Protein AF-A0AAC9Z3M3-F1 (afdb_monomer_lite)

pLDDT: mean 76.12, std 17.85, range [25.09, 94.69]

Foldseek 3Di:
DVVLVVLLVLQVVCQVDPDPVSVVVCVVVVHDDLHQDDADVVRDDDPVSVVSNVVSVVSNVVVCVLVVVLCVPPVPDDDPDPDDVVNVVVVVVSNVVSVVVPDPPPPVPPDD

Sequence (112 aa):
MIRKMRSLFVVYFNHISASKANREYLKRRKSKDRIQHKAQRNKPLSKWERVFNKLISKTRWVVERTFGSQKRWFGVGQTRLKGLDKVHTQHILEAIAYNLKRSPKMEILPAF

InterPro domains:
  IPR002559 Transposase IS4-like domain [PF01609] (15-100)

Radius of gyration: 17.87 Å; chains: 1; bounding box: 50×45×40 Å

Organism: NCBI:txid28188

Secondary structure (DSSP, 8-state):
-HHHHHHHHHHHHGGG---HHHHHHHHHTTPPP-PPP--BTTBPPPHHHHHHHHHHHHHHHHHHHHHHHHHHHH-TT-----SHHHHHHHHHHHHHHHHHHT-TT---PPP-

Structure (mmCIF, N/CA/C/O backbone):
data_AF-A0AAC9Z3M3-F1
#
_entry.id   AF-A0AAC9Z3M3-F1
#
loop_
_atom_site.group_PDB
_atom_site.id
_atom_site.type_symbol
_atom_site.label_atom_id
_atom_site.label_alt_id
_atom_site.label_comp_id
_atom_site.label_asym_id
_atom_site.label_entity_id
_atom_site.label_seq_id
_atom_site.pdbx_PDB_ins_code
_atom_site.Cartn_x
_atom_site.Cartn_y
_atom_site.Cartn_z
_atom_site.occupancy
_atom_site.B_iso_or_equiv
_atom_site.auth_seq_id
_atom_site.auth_comp_id
_atom_site.auth_asym_id
_atom_site.auth_atom_id
_atom_site.pdbx_PDB_model_num
ATOM 1 N N . MET A 1 1 ? -5.324 -16.220 -5.568 1.00 30.14 1 MET A N 1
ATOM 2 C CA . MET A 1 1 ? -4.412 -15.089 -5.248 1.00 30.14 1 MET A CA 1
ATOM 3 C C . MET A 1 1 ? -4.803 -13.780 -5.957 1.00 30.14 1 MET A C 1
ATOM 5 O O . MET A 1 1 ? -4.946 -12.757 -5.296 1.00 30.14 1 MET A O 1
ATOM 9 N N . ILE A 1 2 ? -5.096 -13.822 -7.263 1.00 25.09 2 ILE A N 1
ATOM 10 C CA . ILE A 1 2 ? -5.378 -12.663 -8.143 1.00 25.09 2 ILE A CA 1
ATOM 11 C C . ILE A 1 2 ? -6.578 -11.791 -7.700 1.00 25.09 2 ILE A C 1
ATOM 13 O O . ILE A 1 2 ? -6.481 -10.565 -7.674 1.00 25.09 2 ILE A O 1
ATOM 17 N N . ARG A 1 3 ? -7.697 -12.389 -7.257 1.00 26.94 3 ARG A N 1
ATOM 18 C CA . ARG A 1 3 ? -8.872 -11.640 -6.744 1.00 26.94 3 ARG A CA 1
ATOM 19 C C . ARG A 1 3 ? -8.571 -10.821 -5.479 1.00 26.94 3 ARG A C 1
ATOM 21 O O . ARG A 1 3 ? -9.076 -9.712 -5.327 1.00 26.94 3 ARG A O 1
ATOM 28 N N . LYS A 1 4 ? -7.718 -11.346 -4.591 1.00 29.36 4 LYS A N 1
ATOM 29 C CA . LYS A 1 4 ? -7.284 -10.665 -3.357 1.00 29.36 4 LYS A CA 1
ATOM 30 C C . LYS A 1 4 ? -6.342 -9.505 -3.703 1.00 29.36 4 LYS A C 1
ATOM 32 O O . LYS A 1 4 ? -6.465 -8.427 -3.138 1.00 29.36 4 LYS A O 1
ATOM 37 N N . MET A 1 5 ? -5.506 -9.694 -4.725 1.00 30.84 5 MET A N 1
ATOM 38 C CA . MET A 1 5 ? -4.576 -8.693 -5.252 1.00 30.84 5 MET A CA 1
ATOM 39 C C . MET A 1 5 ? -5.277 -7.511 -5.945 1.00 30.84 5 MET A C 1
ATOM 41 O O . MET A 1 5 ? -4.890 -6.375 -5.698 1.00 30.84 5 MET A O 1
ATOM 45 N N . ARG A 1 6 ? -6.370 -7.729 -6.702 1.00 35.19 6 ARG A N 1
ATOM 46 C CA . ARG A 1 6 ? -7.199 -6.632 -7.265 1.00 35.19 6 ARG A CA 1
ATOM 47 C C . ARG A 1 6 ? -7.772 -5.715 -6.183 1.00 35.19 6 ARG A C 1
ATOM 49 O O . ARG A 1 6 ? -7.760 -4.501 -6.344 1.00 35.19 6 ARG A O 1
ATOM 56 N N . SER A 1 7 ? -8.229 -6.282 -5.065 1.00 36.50 7 SER A N 1
ATOM 57 C CA . SER A 1 7 ? -8.683 -5.493 -3.911 1.00 36.50 7 SER A CA 1
ATOM 58 C C . SER A 1 7 ? -7.531 -4.795 -3.180 1.00 36.50 7 SER A C 1
ATOM 60 O O . SER A 1 7 ? -7.753 -3.722 -2.632 1.00 36.50 7 SER A O 1
ATOM 62 N N . LEU A 1 8 ? -6.337 -5.395 -3.129 1.00 45.59 8 LEU A N 1
ATOM 63 C CA . LEU A 1 8 ? -5.159 -4.847 -2.441 1.00 45.59 8 LEU A CA 1
ATOM 64 C C . LEU A 1 8 ? -4.505 -3.698 -3.234 1.00 45.59 8 LEU A C 1
ATOM 66 O O . LEU A 1 8 ? -4.135 -2.686 -2.646 1.00 45.59 8 LEU A O 1
ATOM 70 N N . PHE A 1 9 ? -4.405 -3.830 -4.561 1.00 44.12 9 PHE A N 1
ATOM 71 C CA . PHE A 1 9 ? -3.788 -2.845 -5.459 1.00 44.12 9 PHE A CA 1
ATOM 72 C C . PHE A 1 9 ? -4.570 -1.529 -5.485 1.00 44.12 9 PHE A C 1
ATOM 74 O O . PHE A 1 9 ? -3.994 -0.450 -5.365 1.00 44.12 9 PHE A O 1
ATOM 81 N N . VAL A 1 10 ? -5.901 -1.627 -5.536 1.00 47.50 10 VAL A N 1
ATOM 82 C CA . VAL A 1 10 ? -6.799 -0.474 -5.443 1.00 47.50 10 VAL A CA 1
ATOM 83 C C . VAL A 1 10 ? -6.600 0.264 -4.114 1.00 47.50 10 VAL A C 1
ATOM 85 O O . VAL A 1 10 ? -6.577 1.485 -4.096 1.00 47.50 10 VAL A O 1
ATOM 88 N N . VAL A 1 11 ? -6.381 -0.433 -2.999 1.00 49.34 11 VAL A N 1
ATOM 89 C CA . VAL A 1 11 ? -6.159 0.217 -1.694 1.00 49.34 11 VAL A CA 1
ATOM 90 C C . VAL A 1 11 ? -4.793 0.904 -1.607 1.00 49.34 11 VAL A C 1
ATOM 92 O O . VAL A 1 11 ? -4.692 1.970 -1.006 1.00 49.34 11 VAL A O 1
ATOM 95 N N . TYR A 1 12 ? -3.757 0.341 -2.234 1.00 53.03 12 TYR A N 1
ATOM 96 C CA . TYR A 1 12 ? -2.413 0.926 -2.227 1.00 53.03 12 TYR A CA 1
ATOM 97 C C . TYR A 1 12 ? -2.295 2.162 -3.114 1.00 53.03 12 TYR A C 1
ATOM 99 O O . TYR A 1 12 ? -1.762 3.177 -2.681 1.00 53.03 12 TYR A O 1
ATOM 107 N N . PHE A 1 13 ? -2.846 2.118 -4.329 1.00 46.91 13 PHE A N 1
ATOM 108 C CA . PHE A 1 13 ? -2.814 3.271 -5.231 1.00 46.91 13 PHE A CA 1
ATOM 109 C C . PHE A 1 13 ? -3.671 4.432 -4.692 1.00 46.91 13 PHE A C 1
ATOM 111 O O . PHE A 1 13 ? -3.303 5.598 -4.810 1.00 46.91 13 PHE A O 1
ATOM 118 N N . ASN A 1 14 ? -4.771 4.117 -3.995 1.00 49.62 14 ASN A N 1
ATOM 119 C CA . ASN A 1 14 ? -5.633 5.106 -3.339 1.00 49.62 14 ASN A CA 1
ATOM 120 C C . ASN A 1 14 ? -5.135 5.556 -1.948 1.00 49.62 14 ASN A C 1
ATOM 122 O O . ASN A 1 14 ? -5.799 6.360 -1.295 1.00 49.62 14 ASN A O 1
ATOM 126 N N . HIS A 1 15 ? -3.961 5.100 -1.490 1.00 46.97 15 HIS A N 1
ATOM 127 C CA . HIS A 1 15 ? -3.316 5.612 -0.273 1.00 46.97 15 HIS A CA 1
ATOM 128 C C . HIS A 1 15 ? -3.050 7.127 -0.343 1.00 46.97 15 HIS A C 1
ATOM 130 O O . HIS A 1 15 ? -3.080 7.829 0.674 1.00 46.97 15 HIS A O 1
ATOM 136 N N . ILE A 1 16 ? -2.789 7.626 -1.550 1.00 45.88 16 ILE A N 1
ATOM 137 C CA . ILE A 1 16 ? -2.274 8.976 -1.773 1.00 45.88 16 ILE A CA 1
ATOM 138 C C . ILE A 1 16 ? -3.336 10.036 -1.437 1.00 45.88 16 ILE A C 1
ATOM 140 O O . ILE A 1 16 ? -2.994 11.103 -0.929 1.00 45.88 16 ILE A O 1
ATOM 144 N N . SER A 1 17 ? -4.632 9.731 -1.564 1.00 51.47 17 SER A N 1
ATOM 145 C CA . SER A 1 17 ? -5.683 10.665 -1.154 1.00 51.47 17 SER A CA 1
ATOM 146 C C . SER A 1 17 ? -6.959 9.967 -0.675 1.00 51.47 17 SER A C 1
ATOM 148 O O . SER A 1 17 ? -7.627 9.241 -1.409 1.00 51.47 17 SER A O 1
ATOM 150 N N . ALA A 1 18 ? -7.359 10.264 0.566 1.00 64.12 18 ALA A N 1
ATOM 151 C CA . ALA A 1 18 ? -8.716 10.024 1.057 1.00 64.12 18 ALA A CA 1
ATOM 152 C C . ALA A 1 18 ? -9.670 11.077 0.461 1.00 64.12 18 ALA A C 1
ATOM 154 O O . ALA A 1 18 ? -10.286 11.860 1.178 1.00 64.12 18 ALA A O 1
ATOM 155 N N . SER A 1 19 ? -9.711 11.159 -0.870 1.00 71.19 19 SER A N 1
ATOM 156 C CA . SER A 1 19 ? -10.535 12.113 -1.604 1.00 71.19 19 SER A CA 1
ATOM 157 C C . SER A 1 19 ? -11.941 11.553 -1.820 1.00 71.19 19 SER A C 1
ATOM 159 O O . SER A 1 19 ? -12.146 10.337 -1.913 1.00 71.19 19 SER A O 1
ATOM 161 N N . LYS A 1 20 ? -12.925 12.451 -1.946 1.00 78.69 20 LYS A N 1
ATOM 162 C CA . LYS A 1 20 ? -14.289 12.072 -2.343 1.00 78.69 20 LYS A CA 1
ATOM 163 C C . LYS A 1 20 ? -14.291 11.352 -3.698 1.00 78.69 20 LYS A C 1
ATOM 165 O O . LYS A 1 20 ? -14.941 10.320 -3.825 1.00 78.69 20 LYS A O 1
ATOM 170 N N . ALA A 1 21 ? -13.470 11.817 -4.642 1.00 80.62 21 ALA A N 1
ATOM 171 C CA . ALA A 1 21 ? -13.332 11.232 -5.975 1.00 80.62 21 ALA A CA 1
ATOM 172 C C . ALA A 1 21 ? -12.896 9.756 -5.946 1.00 80.62 21 ALA A C 1
ATOM 174 O O . ALA A 1 21 ? -13.468 8.930 -6.658 1.00 80.62 21 ALA A O 1
ATOM 175 N N . ASN A 1 22 ? -11.943 9.391 -5.080 1.00 76.69 22 ASN A N 1
ATOM 176 C CA . ASN A 1 22 ? -11.503 7.999 -4.951 1.00 76.69 22 ASN A CA 1
ATOM 177 C C . ASN A 1 22 ? -12.605 7.122 -4.353 1.00 76.69 22 ASN A C 1
ATOM 179 O O . ASN A 1 22 ? -12.856 6.022 -4.841 1.00 76.69 22 ASN A O 1
ATOM 183 N N . ARG A 1 23 ? -13.322 7.613 -3.337 1.00 81.56 23 ARG A N 1
ATOM 184 C CA . ARG A 1 23 ? -14.450 6.873 -2.749 1.00 81.56 23 ARG A CA 1
ATOM 185 C C . ARG A 1 23 ? -15.591 6.683 -3.748 1.00 81.56 23 ARG A C 1
ATOM 187 O O . ARG A 1 23 ? -16.162 5.598 -3.825 1.00 81.56 23 ARG A O 1
ATOM 194 N N . GLU A 1 24 ? -15.890 7.693 -4.558 1.00 83.69 24 GLU A N 1
ATOM 195 C CA . GLU A 1 24 ? -16.859 7.583 -5.652 1.00 83.69 24 GLU A CA 1
ATOM 196 C C . GLU A 1 24 ? -16.410 6.600 -6.730 1.00 83.69 24 GLU A C 1
ATOM 198 O O . GLU A 1 24 ? -17.210 5.784 -7.188 1.00 83.69 24 GLU A O 1
ATOM 203 N N . TYR A 1 25 ? -15.127 6.612 -7.096 1.00 81.88 25 TYR A N 1
ATOM 204 C CA . TYR A 1 25 ? -14.561 5.634 -8.019 1.00 81.88 25 TYR A CA 1
ATOM 205 C C . TYR A 1 25 ? -14.770 4.196 -7.516 1.00 81.88 25 TYR A C 1
ATOM 207 O O . TYR A 1 25 ? -15.216 3.332 -8.277 1.00 81.88 25 TYR A O 1
ATOM 215 N N . LEU A 1 26 ? -14.523 3.940 -6.225 1.00 80.81 26 LEU A N 1
ATOM 216 C CA . LEU A 1 26 ? -14.759 2.629 -5.610 1.00 80.81 26 LEU A CA 1
ATOM 217 C C . LEU A 1 26 ? -16.237 2.235 -5.633 1.00 80.81 26 LEU A C 1
ATOM 219 O O . LEU A 1 26 ? -16.554 1.096 -5.987 1.00 80.81 26 LEU A O 1
ATOM 223 N N . LYS A 1 27 ? -17.137 3.178 -5.323 1.00 83.81 27 LYS A N 1
ATOM 224 C CA . LYS A 1 27 ? -18.589 2.961 -5.393 1.00 83.81 27 LYS A CA 1
ATOM 225 C C . LYS A 1 27 ? -19.036 2.596 -6.809 1.00 83.81 27 LYS A C 1
ATOM 227 O O . LYS A 1 27 ? -19.709 1.581 -6.978 1.00 83.81 27 LYS A O 1
ATOM 232 N N . ARG A 1 28 ? -18.594 3.344 -7.832 1.00 84.94 28 ARG A N 1
ATOM 233 C CA . ARG A 1 28 ? -18.887 3.049 -9.251 1.00 84.94 28 ARG A CA 1
ATOM 234 C C . ARG A 1 28 ? -18.413 1.653 -9.659 1.00 84.94 28 ARG A C 1
ATOM 236 O O . ARG A 1 28 ? -19.079 0.962 -10.420 1.00 84.94 28 ARG A O 1
ATOM 243 N N . ARG A 1 29 ? -17.282 1.201 -9.112 1.00 81.44 29 ARG A N 1
ATOM 244 C C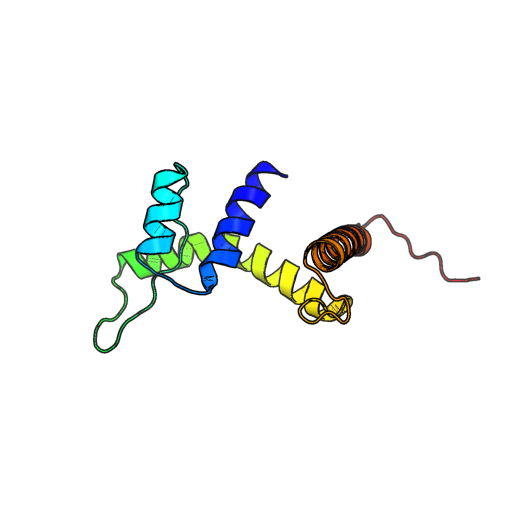A . ARG A 1 29 ? -16.719 -0.141 -9.340 1.00 81.44 29 ARG A CA 1
ATOM 245 C C . ARG A 1 29 ? -17.309 -1.231 -8.430 1.00 81.44 29 ARG A C 1
ATOM 247 O O . ARG A 1 29 ? -16.746 -2.326 -8.392 1.00 81.44 29 ARG A O 1
ATOM 254 N N . LYS A 1 30 ? -18.380 -0.952 -7.670 1.00 83.69 30 LYS A N 1
ATOM 255 C CA . LYS A 1 30 ? -18.996 -1.866 -6.681 1.00 83.69 30 LYS A CA 1
ATOM 256 C C . LYS A 1 30 ? -17.966 -2.500 -5.731 1.00 83.69 30 LYS A C 1
ATOM 258 O O . LYS A 1 30 ? -18.077 -3.659 -5.335 1.00 83.69 30 LYS A O 1
ATOM 263 N N . SER A 1 31 ? -16.917 -1.749 -5.403 1.00 79.94 31 SER A N 1
ATOM 264 C CA . SER A 1 31 ? -15.791 -2.210 -4.595 1.00 79.94 31 SER A CA 1
ATOM 265 C C . SER A 1 31 ? -15.907 -1.668 -3.176 1.00 79.94 31 SER A C 1
ATOM 267 O O . SER A 1 31 ? -16.288 -0.518 -2.970 1.00 79.94 31 SER A O 1
ATOM 269 N N . LYS A 1 32 ? -15.576 -2.503 -2.183 1.00 78.62 32 LYS A N 1
ATOM 270 C CA . LYS A 1 32 ? -15.618 -2.098 -0.771 1.00 78.62 32 LYS A CA 1
ATOM 271 C C . LYS A 1 32 ? -14.624 -0.965 -0.520 1.00 78.62 32 LYS A C 1
ATOM 273 O O . LYS A 1 32 ? -13.452 -1.100 -0.876 1.00 78.62 32 LYS A O 1
ATOM 278 N N . ASP A 1 33 ? -15.086 0.097 0.139 1.00 80.12 33 ASP A N 1
ATOM 279 C CA . ASP A 1 33 ? -14.202 1.155 0.615 1.00 80.12 33 ASP A CA 1
ATOM 280 C C . ASP A 1 33 ? -13.284 0.590 1.704 1.00 80.12 33 ASP A C 1
ATOM 282 O O . ASP A 1 33 ? -13.722 -0.012 2.685 1.00 80.12 33 ASP A O 1
ATOM 286 N N . ARG A 1 34 ? -11.986 0.718 1.467 1.00 78.88 34 ARG A N 1
ATOM 287 C CA . ARG A 1 34 ? -10.903 0.285 2.353 1.00 78.88 34 ARG A CA 1
ATOM 288 C C . ARG A 1 34 ? -9.853 1.394 2.471 1.00 78.88 34 ARG A C 1
ATOM 290 O O . ARG A 1 34 ? -8.704 1.120 2.812 1.00 78.88 34 ARG A O 1
ATOM 297 N N . ILE A 1 35 ? -10.233 2.633 2.150 1.00 82.0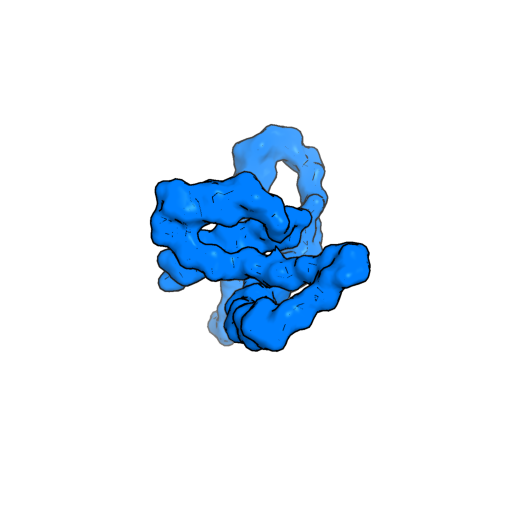6 35 ILE A N 1
ATOM 298 C CA . ILE A 1 35 ? -9.380 3.811 2.260 1.00 82.06 35 ILE A CA 1
ATOM 299 C C . ILE A 1 35 ? -9.365 4.265 3.719 1.00 82.06 35 ILE A C 1
ATOM 301 O O . ILE A 1 35 ? -10.407 4.488 4.333 1.00 82.06 35 ILE A O 1
ATOM 305 N N . GLN A 1 36 ? -8.166 4.433 4.269 1.00 83.56 36 GLN A N 1
ATOM 306 C CA . GLN A 1 36 ? -7.982 4.869 5.648 1.00 83.56 36 GLN A CA 1
ATOM 307 C C . GLN A 1 36 ? -8.500 6.295 5.864 1.00 83.56 36 GLN A C 1
ATOM 309 O O . GLN A 1 36 ? -8.223 7.197 5.070 1.00 83.56 36 GLN A O 1
ATOM 314 N N . HIS A 1 37 ? -9.209 6.508 6.970 1.00 86.00 37 HIS A N 1
ATOM 315 C CA . HIS A 1 37 ? -9.626 7.841 7.388 1.00 86.00 37 HIS A CA 1
ATOM 316 C C . HIS A 1 37 ? -8.424 8.612 7.940 1.00 86.00 37 HIS A C 1
ATOM 318 O O . HIS A 1 37 ? -7.647 8.073 8.736 1.00 86.00 37 HIS A O 1
ATOM 324 N N . LYS A 1 38 ? -8.274 9.870 7.518 1.00 84.69 38 LYS A N 1
ATOM 325 C CA . LYS A 1 38 ? -7.250 10.798 8.012 1.00 84.69 38 LYS A CA 1
ATOM 326 C C . LYS A 1 38 ? -7.912 11.815 8.940 1.00 84.69 38 LYS A C 1
ATOM 328 O O . LYS A 1 38 ? -8.984 12.317 8.617 1.00 84.69 38 LYS A O 1
ATOM 333 N N . ALA A 1 39 ? -7.267 12.116 10.066 1.00 86.81 39 ALA A N 1
ATOM 334 C CA . ALA A 1 39 ? -7.672 13.250 10.890 1.00 86.81 39 ALA A CA 1
ATOM 335 C C . ALA A 1 39 ? -7.512 14.548 10.083 1.00 86.81 39 ALA A C 1
ATOM 337 O O . ALA A 1 39 ? -6.611 14.655 9.247 1.00 86.81 39 ALA A O 1
ATOM 338 N N . GLN A 1 40 ? -8.379 15.524 10.331 1.00 86.38 40 GLN A N 1
ATOM 339 C CA . GLN A 1 40 ? -8.270 16.860 9.744 1.00 86.38 40 GLN A CA 1
ATOM 340 C C . GLN A 1 40 ? -7.948 17.877 10.841 1.00 86.38 40 GLN A C 1
ATOM 342 O O . GLN A 1 40 ? -8.080 17.585 12.032 1.00 86.38 40 GLN A O 1
ATOM 347 N N . ARG A 1 41 ? -7.522 19.085 10.451 1.00 89.19 41 ARG A N 1
ATOM 348 C CA . ARG A 1 41 ? -7.273 20.175 11.404 1.00 89.19 41 ARG A CA 1
ATOM 349 C C . ARG A 1 41 ? -8.521 20.381 12.271 1.00 89.19 41 ARG A C 1
ATOM 351 O O . ARG A 1 41 ? -9.618 20.531 11.738 1.00 89.19 41 ARG A O 1
ATOM 358 N N . ASN A 1 42 ? -8.343 20.338 13.592 1.00 89.19 42 ASN A N 1
ATOM 359 C CA . ASN A 1 42 ? -9.401 20.462 14.604 1.00 89.19 42 ASN A CA 1
ATOM 360 C C . ASN A 1 42 ? -10.515 19.396 14.535 1.00 89.19 42 ASN A C 1
ATOM 362 O O . ASN A 1 42 ? -11.568 19.567 15.140 1.00 89.19 42 ASN A O 1
ATOM 366 N N . LYS A 1 43 ? -10.305 18.290 13.811 1.00 88.81 43 LYS A N 1
ATOM 367 C CA . LYS A 1 43 ? -11.260 17.178 13.704 1.00 88.81 43 LYS A CA 1
ATOM 368 C C . LYS A 1 43 ? -10.524 15.849 13.896 1.00 88.81 43 LYS A C 1
ATOM 370 O O . LYS A 1 43 ? -10.010 15.286 12.919 1.00 88.81 43 LYS A O 1
ATOM 375 N N . PRO A 1 44 ? -10.417 15.361 15.147 1.00 90.88 44 PRO A N 1
ATOM 376 C CA . PRO A 1 44 ? -9.818 14.063 15.422 1.00 90.88 44 PRO A CA 1
ATOM 377 C C . PRO A 1 44 ? -10.681 12.934 14.846 1.00 90.88 44 PRO A C 1
ATOM 379 O O . PRO A 1 44 ? -11.873 13.104 14.596 1.00 90.88 44 PRO A O 1
ATOM 382 N N . LEU A 1 45 ? -10.074 11.761 14.651 1.00 91.06 45 LEU A N 1
ATOM 383 C CA . LEU A 1 45 ? -10.803 10.575 14.202 1.00 91.06 45 LEU A CA 1
ATOM 384 C C . LEU A 1 45 ? -11.829 10.149 15.253 1.00 91.06 45 LEU A C 1
ATOM 386 O O . LEU A 1 45 ? -11.495 9.988 16.432 1.00 91.06 45 LEU A O 1
ATOM 390 N N . SER A 1 46 ? -13.048 9.872 14.804 1.00 93.06 46 SER A N 1
ATOM 391 C CA . SER A 1 46 ? -14.078 9.266 15.641 1.00 93.06 46 SER A CA 1
ATOM 392 C C . SER A 1 46 ? -13.663 7.867 16.117 1.00 93.06 46 SER A C 1
ATOM 394 O O . SER A 1 46 ? -12.806 7.193 15.530 1.00 93.06 46 SER A O 1
ATOM 396 N N . LYS A 1 47 ? -14.309 7.384 17.185 1.00 94.69 47 LYS A N 1
ATOM 397 C CA . LYS A 1 47 ? -14.081 6.031 17.723 1.00 94.69 47 LYS A CA 1
ATOM 398 C C . LYS A 1 47 ? -14.259 4.959 16.643 1.00 94.69 47 LYS A C 1
ATOM 400 O O . LYS A 1 47 ? -13.437 4.049 16.544 1.00 94.69 47 LYS A O 1
ATOM 405 N N . TRP A 1 48 ? -15.287 5.099 15.808 1.00 92.44 48 TRP A N 1
ATOM 406 C CA . TRP A 1 48 ? -15.567 4.156 14.729 1.00 92.44 48 TRP A CA 1
ATOM 407 C C . TRP A 1 48 ? -14.492 4.194 13.636 1.00 92.44 48 TRP A C 1
ATOM 409 O O . TRP A 1 48 ? -13.998 3.144 13.235 1.00 92.44 48 TRP A O 1
ATOM 419 N N . GLU A 1 49 ? -14.039 5.380 13.218 1.00 91.00 49 GLU A N 1
ATOM 420 C CA . GLU A 1 49 ? -12.966 5.513 12.220 1.00 91.00 49 GLU A CA 1
ATOM 421 C C . GLU A 1 49 ? -11.640 4.920 12.704 1.00 91.00 49 GLU A C 1
ATOM 423 O O . GLU A 1 49 ? -10.909 4.310 11.925 1.00 91.00 49 GLU A O 1
ATOM 428 N N . ARG A 1 50 ? -11.333 5.038 14.002 1.00 92.31 50 ARG A N 1
ATOM 429 C CA . ARG A 1 50 ? -10.154 4.391 14.600 1.00 92.31 50 ARG A CA 1
ATOM 430 C C . ARG A 1 50 ? -10.252 2.868 14.540 1.00 92.31 50 ARG A C 1
ATOM 432 O O . ARG A 1 50 ? -9.274 2.214 14.178 1.00 92.31 50 ARG A O 1
ATOM 439 N N . VAL A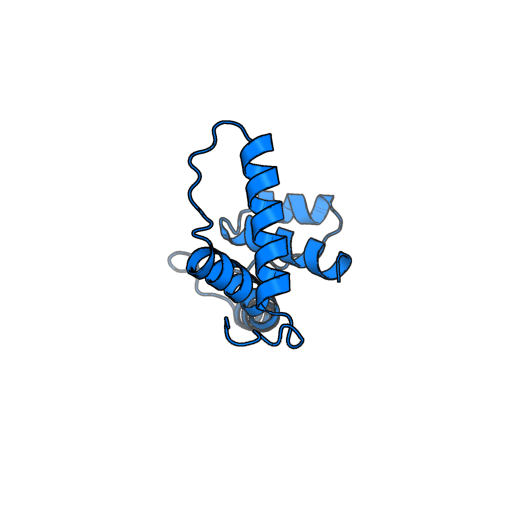 1 51 ? -11.415 2.306 14.870 1.00 93.31 51 VAL A N 1
ATOM 440 C CA . VAL A 1 51 ? -11.661 0.858 14.776 1.00 93.31 51 VAL A CA 1
ATOM 441 C C . VAL A 1 51 ? -11.575 0.396 13.322 1.00 93.31 51 VAL A C 1
ATOM 443 O O . VAL A 1 51 ? -10.862 -0.563 13.032 1.00 93.31 51 VAL A O 1
ATOM 446 N N . PHE A 1 52 ? -12.212 1.113 12.396 1.00 89.81 52 PHE A N 1
ATOM 447 C CA . PHE A 1 52 ? -12.146 0.824 10.965 1.00 89.81 52 PHE A CA 1
ATOM 448 C C . PHE A 1 52 ? -10.704 0.832 10.447 1.00 89.81 52 PHE A C 1
ATOM 450 O O . PHE A 1 52 ? -10.263 -0.141 9.831 1.00 89.81 52 PHE A O 1
ATOM 457 N N . ASN A 1 53 ? -9.938 1.882 10.765 1.00 89.19 53 ASN A N 1
ATOM 458 C CA . ASN A 1 53 ? -8.525 1.984 10.413 1.00 89.19 53 ASN A CA 1
ATOM 459 C C . ASN A 1 53 ? -7.733 0.783 10.956 1.00 89.19 53 ASN A C 1
ATOM 461 O O . ASN A 1 53 ? -6.980 0.163 10.211 1.00 89.19 53 ASN A O 1
ATOM 465 N N . LYS A 1 54 ? -7.959 0.388 12.217 1.00 90.00 54 LYS A N 1
ATOM 466 C CA . LYS A 1 54 ? -7.303 -0.782 12.824 1.00 90.00 54 LYS A CA 1
ATOM 467 C C . LYS A 1 54 ? -7.629 -2.088 12.088 1.00 90.00 54 LYS A C 1
ATOM 469 O O . LYS A 1 54 ? -6.732 -2.906 11.885 1.00 90.00 54 LYS A O 1
ATOM 474 N N . LEU A 1 55 ? -8.874 -2.276 11.649 1.00 88.62 55 LEU A N 1
ATOM 475 C CA . LEU A 1 55 ? -9.295 -3.469 10.903 1.00 88.62 55 LEU A CA 1
ATOM 476 C C . LEU A 1 55 ? -8.604 -3.573 9.535 1.00 88.62 55 LEU A C 1
ATOM 478 O O . LEU A 1 55 ? -8.185 -4.661 9.129 1.00 88.62 55 LEU A O 1
ATOM 482 N N . ILE A 1 56 ? -8.447 -2.455 8.820 1.00 85.25 56 ILE A N 1
ATOM 483 C CA . ILE A 1 56 ? -7.800 -2.457 7.499 1.00 85.25 56 ILE A CA 1
ATOM 484 C C . ILE A 1 56 ? -6.267 -2.532 7.581 1.00 85.25 56 ILE A C 1
ATOM 486 O O . ILE A 1 56 ? -5.645 -3.046 6.643 1.00 85.25 56 ILE A O 1
ATOM 490 N N . SER A 1 57 ? -5.657 -2.111 8.698 1.00 83.19 57 SER A N 1
ATOM 491 C CA . SER A 1 57 ? -4.197 -2.070 8.883 1.00 83.19 57 SER A CA 1
ATOM 492 C C . SER A 1 57 ? -3.505 -3.401 8.597 1.00 83.19 57 SER A C 1
ATOM 494 O O . SER A 1 57 ? -2.467 -3.414 7.943 1.00 83.19 57 SER A O 1
ATOM 496 N N . LYS A 1 58 ? -4.086 -4.541 9.000 1.00 83.12 58 LYS A N 1
ATOM 497 C CA . LYS A 1 58 ? -3.481 -5.865 8.745 1.00 83.12 58 LYS A CA 1
ATOM 498 C C . LYS A 1 58 ? -3.345 -6.158 7.252 1.00 83.12 58 LYS A C 1
ATOM 500 O O . LYS A 1 58 ? -2.331 -6.680 6.802 1.00 83.12 58 LYS A O 1
ATOM 505 N N . THR A 1 59 ? -4.376 -5.822 6.479 1.00 81.31 59 THR A N 1
ATOM 506 C CA . THR A 1 59 ? -4.369 -6.039 5.026 1.00 81.31 59 THR A CA 1
ATOM 507 C C . THR A 1 59 ? -3.370 -5.101 4.360 1.00 81.31 59 THR A C 1
ATOM 509 O O . THR A 1 59 ? -2.617 -5.512 3.483 1.00 81.31 59 THR A O 1
ATOM 512 N N . ARG A 1 60 ? -3.341 -3.849 4.815 1.00 79.81 60 ARG A N 1
ATOM 513 C CA . ARG A 1 60 ? -2.458 -2.802 4.3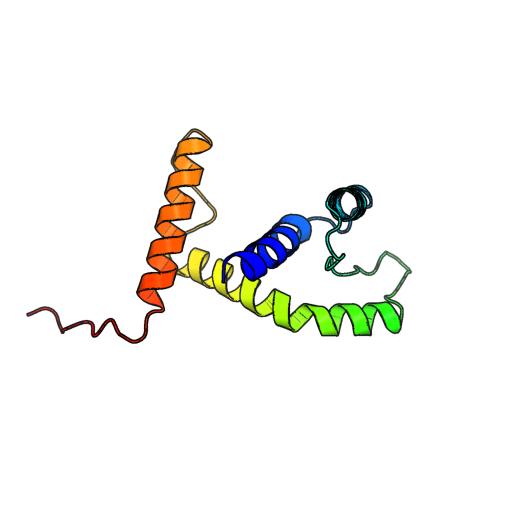13 1.00 79.81 60 ARG A CA 1
ATOM 514 C C . ARG A 1 60 ? -0.981 -3.109 4.562 1.00 79.81 60 ARG A C 1
ATOM 516 O O . ARG A 1 60 ? -0.177 -2.965 3.650 1.00 79.81 60 ARG A O 1
ATOM 523 N N . TRP A 1 61 ? -0.655 -3.626 5.741 1.00 83.75 61 TRP A N 1
ATOM 524 C CA . TRP A 1 61 ? 0.706 -3.997 6.111 1.00 83.75 61 TRP A CA 1
ATOM 525 C C . TRP A 1 61 ? 1.322 -5.034 5.167 1.00 83.75 61 TRP A C 1
ATOM 527 O O . TRP A 1 61 ? 2.490 -4.919 4.808 1.00 83.75 61 TRP A O 1
ATOM 537 N N . VAL A 1 62 ? 0.541 -6.021 4.709 1.00 83.44 62 VAL A N 1
ATOM 538 C CA . VAL A 1 62 ? 1.021 -7.010 3.725 1.00 83.44 62 VAL A CA 1
ATOM 539 C C . VAL A 1 62 ? 1.433 -6.313 2.430 1.00 83.44 62 VAL A C 1
ATOM 541 O O . VAL A 1 62 ? 2.486 -6.612 1.877 1.00 83.44 62 VAL A O 1
ATOM 544 N N . VAL A 1 63 ? 0.625 -5.353 1.976 1.00 79.69 63 VAL A N 1
ATOM 545 C CA . VAL A 1 63 ? 0.875 -4.606 0.742 1.00 79.69 63 VAL A CA 1
ATOM 546 C C . VAL A 1 63 ? 2.108 -3.714 0.875 1.00 79.69 63 VAL A C 1
ATOM 548 O O . VAL A 1 63 ? 3.012 -3.784 0.047 1.00 79.69 63 VAL A O 1
ATOM 551 N N . GLU A 1 64 ? 2.161 -2.906 1.934 1.00 83.81 64 GLU A N 1
ATOM 552 C CA . GLU A 1 64 ? 3.276 -1.996 2.218 1.00 83.81 64 GLU A CA 1
ATOM 553 C C . GLU A 1 64 ? 4.592 -2.752 2.364 1.00 83.81 64 GLU A C 1
ATOM 555 O O . GLU A 1 64 ? 5.605 -2.338 1.805 1.00 83.81 64 GLU A O 1
ATOM 560 N N . ARG A 1 65 ? 4.574 -3.901 3.047 1.00 85.50 65 ARG A N 1
ATOM 561 C CA . ARG A 1 65 ? 5.742 -4.774 3.154 1.00 85.50 65 ARG A CA 1
ATOM 562 C C . ARG A 1 65 ? 6.204 -5.258 1.780 1.00 85.50 65 ARG A C 1
ATOM 564 O O . ARG A 1 65 ? 7.400 -5.218 1.515 1.00 85.50 65 ARG A O 1
ATOM 571 N N . THR A 1 66 ? 5.295 -5.701 0.910 1.00 84.94 66 THR A N 1
ATOM 572 C CA . THR A 1 66 ? 5.652 -6.164 -0.440 1.00 84.94 66 THR A CA 1
ATOM 573 C C . THR A 1 66 ? 6.317 -5.062 -1.262 1.00 84.94 66 THR A C 1
ATOM 575 O O . THR A 1 66 ? 7.412 -5.279 -1.776 1.00 84.94 66 THR A O 1
ATOM 578 N N . PHE A 1 67 ? 5.722 -3.870 -1.330 1.00 80.88 67 PHE A N 1
ATOM 579 C CA . PHE A 1 67 ? 6.314 -2.753 -2.074 1.00 80.88 67 PHE A CA 1
ATOM 580 C C . PHE A 1 67 ? 7.602 -2.229 -1.432 1.00 80.88 67 PHE A C 1
ATOM 582 O O . PHE A 1 67 ? 8.545 -1.889 -2.142 1.00 80.88 67 PHE A O 1
ATOM 589 N N . GLY A 1 68 ? 7.687 -2.209 -0.099 1.00 86.06 68 GLY A N 1
ATOM 590 C CA . GLY A 1 68 ? 8.910 -1.852 0.618 1.00 86.06 68 GLY A CA 1
ATOM 591 C C . GLY A 1 68 ? 10.058 -2.814 0.312 1.00 86.06 68 GLY A C 1
ATOM 592 O O . GLY A 1 68 ? 11.178 -2.380 0.050 1.00 86.06 68 GLY A O 1
ATOM 593 N N . SER A 1 69 ? 9.780 -4.119 0.269 1.00 88.06 69 SER A N 1
ATOM 594 C CA . SER A 1 69 ? 10.755 -5.127 -0.151 1.00 88.06 69 SER A CA 1
ATOM 595 C C . SER A 1 69 ? 11.139 -4.989 -1.622 1.00 88.06 69 SER A C 1
ATOM 597 O O . SER A 1 69 ? 12.321 -5.081 -1.934 1.00 88.06 69 SER A O 1
ATOM 599 N N . GLN A 1 70 ? 10.180 -4.735 -2.517 1.00 84.94 70 GLN A N 1
ATOM 600 C CA . GLN A 1 70 ? 10.472 -4.499 -3.933 1.00 84.94 70 GLN A CA 1
ATOM 601 C C . GLN A 1 70 ? 11.393 -3.289 -4.114 1.00 84.94 70 GLN A C 1
ATOM 603 O O . GLN A 1 70 ? 12.449 -3.412 -4.730 1.00 84.94 70 GLN A O 1
ATOM 608 N N . LYS A 1 71 ? 11.067 -2.154 -3.486 1.00 85.50 71 LYS A N 1
ATOM 609 C CA . LYS A 1 71 ? 11.907 -0.952 -3.498 1.00 85.50 71 LYS A CA 1
ATOM 610 C C . LYS A 1 71 ? 13.309 -1.219 -2.949 1.00 85.50 71 LYS A C 1
ATOM 612 O O . LYS A 1 71 ? 14.288 -0.778 -3.539 1.00 85.50 71 LYS A O 1
ATOM 617 N N . ARG A 1 72 ? 13.419 -1.965 -1.844 1.00 88.81 72 ARG A N 1
ATOM 618 C CA . ARG A 1 72 ? 14.709 -2.276 -1.208 1.00 88.81 72 ARG A CA 1
ATOM 619 C C . ARG A 1 72 ? 15.571 -3.245 -2.017 1.00 88.81 72 ARG A C 1
ATOM 621 O O . ARG A 1 72 ? 16.785 -3.109 -2.000 1.00 88.81 72 ARG A O 1
ATOM 628 N N . TRP A 1 73 ? 14.976 -4.252 -2.654 1.00 88.00 73 TRP A N 1
ATOM 629 C CA . TRP A 1 73 ? 15.729 -5.311 -3.337 1.00 88.00 73 TRP A CA 1
ATOM 630 C C . TRP A 1 73 ? 15.975 -5.044 -4.815 1.00 88.00 73 TRP A C 1
ATOM 632 O O . TRP A 1 73 ? 16.988 -5.500 -5.329 1.00 88.00 73 TRP A O 1
ATOM 642 N N . PHE A 1 74 ? 15.056 -4.348 -5.482 1.00 84.69 74 PHE A N 1
ATOM 643 C CA . PHE A 1 74 ? 15.085 -4.157 -6.933 1.00 84.69 74 PHE A CA 1
ATOM 644 C C . PHE A 1 74 ? 15.105 -2.677 -7.338 1.00 84.69 74 PHE A C 1
ATOM 646 O O . PHE A 1 74 ? 15.086 -2.374 -8.521 1.00 84.69 74 PHE A O 1
ATOM 653 N N . GLY A 1 75 ? 15.135 -1.739 -6.382 1.00 83.56 75 GLY A N 1
ATOM 654 C CA . GLY A 1 75 ? 15.195 -0.305 -6.688 1.00 83.56 75 GLY A CA 1
ATOM 655 C C . GLY A 1 75 ? 13.899 0.273 -7.268 1.00 83.56 75 GLY A C 1
ATOM 656 O O . GLY A 1 75 ? 13.915 1.364 -7.835 1.00 83.56 75 GLY A O 1
ATOM 657 N N . VAL A 1 76 ? 12.772 -0.432 -7.112 1.00 78.31 76 VAL A N 1
ATOM 658 C CA . VAL A 1 76 ? 11.463 -0.011 -7.634 1.00 78.31 76 VAL A CA 1
ATOM 659 C C . VAL A 1 76 ? 11.080 1.379 -7.118 1.00 78.31 76 VAL A C 1
ATOM 661 O O . VAL A 1 76 ? 11.141 1.657 -5.917 1.00 78.31 76 VAL A O 1
ATOM 664 N N . GLY A 1 77 ? 10.633 2.248 -8.025 1.00 73.06 77 GLY A N 1
ATOM 665 C CA . GLY A 1 77 ? 10.161 3.604 -7.720 1.00 73.06 77 GLY A CA 1
ATOM 666 C C . GLY A 1 77 ? 10.823 4.701 -8.551 1.00 73.06 77 GLY A C 1
ATOM 667 O O . GLY A 1 77 ? 10.289 5.804 -8.626 1.00 73.06 77 GLY A O 1
ATOM 668 N N . GLN A 1 78 ? 11.941 4.398 -9.207 1.00 77.25 78 GLN A N 1
ATOM 669 C CA . GLN A 1 78 ? 12.537 5.235 -10.243 1.00 77.25 78 GLN A CA 1
ATOM 670 C C . GLN A 1 78 ? 12.874 4.360 -11.448 1.00 77.25 78 GLN A C 1
ATOM 672 O O . GLN A 1 78 ? 13.281 3.211 -11.302 1.00 77.25 78 GLN A O 1
ATOM 677 N N . THR A 1 79 ? 12.687 4.894 -12.648 1.00 82.44 79 THR A N 1
ATOM 678 C CA . THR A 1 79 ? 12.983 4.183 -13.893 1.00 82.44 79 THR A CA 1
ATOM 679 C C . THR A 1 79 ? 13.782 5.081 -14.820 1.00 82.44 79 THR A C 1
ATOM 681 O O . THR A 1 79 ? 13.574 6.292 -14.867 1.00 82.44 79 THR A O 1
ATOM 684 N N . ARG A 1 80 ? 14.718 4.470 -15.548 1.00 86.69 80 ARG A N 1
ATOM 685 C CA . ARG A 1 80 ? 15.481 5.119 -16.622 1.00 86.69 80 ARG A CA 1
ATOM 686 C C . ARG A 1 80 ? 14.777 4.979 -17.974 1.00 86.69 80 ARG A C 1
ATOM 688 O O . ARG A 1 80 ? 15.175 5.617 -18.946 1.00 86.69 80 ARG A O 1
ATOM 695 N N . LEU A 1 81 ? 13.755 4.122 -18.049 1.00 86.56 81 LEU A N 1
ATOM 696 C CA . LEU A 1 81 ? 13.020 3.846 -19.273 1.00 86.56 81 LEU A CA 1
ATOM 697 C C . LEU A 1 81 ? 12.039 4.984 -19.558 1.00 86.56 81 LEU A C 1
ATOM 699 O O . LEU A 1 81 ? 11.306 5.434 -18.679 1.00 86.56 81 LEU A O 1
ATOM 703 N N . LYS A 1 82 ? 12.003 5.427 -20.816 1.00 89.06 82 LYS A N 1
ATOM 704 C CA . LYS A 1 82 ? 11.006 6.381 -21.311 1.00 89.06 82 LYS A CA 1
ATOM 705 C C . LYS A 1 82 ? 9.836 5.623 -21.940 1.00 89.06 82 LYS A C 1
ATOM 707 O O . LYS A 1 82 ? 10.055 4.785 -22.815 1.00 89.06 82 LYS A O 1
ATOM 712 N N . GLY A 1 83 ? 8.615 5.956 -21.525 1.00 89.06 83 GLY A N 1
ATOM 713 C CA . GLY A 1 83 ? 7.368 5.383 -22.044 1.00 89.06 83 GLY A CA 1
ATOM 714 C C . GLY A 1 83 ? 6.689 4.421 -21.066 1.00 89.06 83 GLY A C 1
ATOM 715 O O . GLY A 1 83 ? 7.345 3.584 -20.447 1.00 89.06 83 GLY A O 1
ATOM 716 N N . LEU A 1 84 ? 5.364 4.546 -20.938 1.00 87.06 84 LEU A N 1
ATOM 717 C CA . LEU A 1 84 ? 4.564 3.806 -19.955 1.00 87.06 84 LEU A CA 1
ATOM 718 C C . LEU A 1 84 ? 4.649 2.289 -20.144 1.00 87.06 84 LEU A C 1
ATOM 720 O O . LEU A 1 84 ? 4.794 1.575 -19.157 1.00 87.06 84 LEU A O 1
ATOM 724 N N . ASP A 1 85 ? 4.643 1.806 -21.385 1.00 89.75 85 ASP A N 1
ATOM 725 C CA . ASP A 1 85 ? 4.666 0.368 -21.677 1.00 89.75 85 ASP A CA 1
ATOM 726 C C . ASP A 1 85 ? 5.964 -0.291 -21.200 1.00 89.75 85 ASP A C 1
ATOM 728 O O . ASP A 1 85 ? 5.949 -1.353 -20.581 1.00 89.75 85 ASP A O 1
ATOM 732 N N . LYS A 1 86 ? 7.105 0.379 -21.403 1.00 87.31 86 LYS A N 1
ATOM 733 C CA . LYS A 1 86 ? 8.415 -0.116 -20.955 1.00 87.31 86 LYS A CA 1
ATOM 734 C C . LYS A 1 86 ? 8.495 -0.174 -19.432 1.00 87.31 86 LYS A C 1
ATOM 736 O O . LYS A 1 86 ? 8.971 -1.158 -18.869 1.00 87.31 86 LYS A O 1
ATOM 741 N N . VAL A 1 87 ? 7.989 0.863 -18.765 1.00 87.00 87 VAL A N 1
ATOM 742 C CA . VAL A 1 87 ? 7.933 0.929 -17.298 1.00 87.00 87 VAL A CA 1
ATOM 743 C C . VAL A 1 87 ? 6.973 -0.119 -16.737 1.00 87.00 87 VAL A C 1
ATOM 745 O O . VAL A 1 87 ? 7.259 -0.714 -15.697 1.00 87.00 87 VAL A O 1
ATOM 748 N N . HIS A 1 88 ? 5.860 -0.379 -17.425 1.00 84.81 88 HIS A N 1
ATOM 749 C CA . HIS A 1 88 ? 4.908 -1.418 -17.055 1.00 84.81 88 HIS A CA 1
ATOM 750 C C . HIS A 1 88 ? 5.550 -2.807 -17.116 1.00 84.81 88 HIS A C 1
ATOM 752 O O . HIS A 1 88 ? 5.496 -3.549 -16.134 1.00 84.81 88 HIS A O 1
ATOM 758 N N . THR A 1 89 ? 6.229 -3.120 -18.221 1.00 88.38 89 THR A N 1
ATOM 759 C CA . THR A 1 89 ? 6.975 -4.374 -18.377 1.00 88.38 89 THR A CA 1
ATOM 760 C C . THR A 1 89 ? 8.055 -4.519 -17.306 1.00 88.38 89 THR A C 1
ATOM 762 O O . THR A 1 89 ? 8.144 -5.574 -16.679 1.00 88.38 89 THR A O 1
ATOM 765 N N . GLN A 1 90 ? 8.817 -3.457 -17.016 1.00 87.44 90 GLN A N 1
ATOM 766 C CA . GLN A 1 90 ? 9.806 -3.460 -15.932 1.00 87.44 90 GLN A CA 1
ATOM 767 C C . GLN A 1 90 ? 9.166 -3.828 -14.580 1.00 87.44 90 GLN A C 1
ATOM 769 O O . GLN A 1 90 ? 9.643 -4.738 -13.905 1.00 87.44 90 GLN A O 1
ATOM 774 N N . HIS A 1 91 ? 8.051 -3.188 -14.214 1.00 85.56 91 HIS A N 1
ATOM 775 C CA . HIS A 1 91 ? 7.358 -3.483 -12.953 1.00 85.56 91 HIS A CA 1
ATOM 776 C C . HIS A 1 91 ? 6.834 -4.925 -12.887 1.00 85.56 91 HIS A C 1
ATOM 778 O O . HIS A 1 91 ? 6.820 -5.529 -11.812 1.00 85.56 91 HIS A O 1
ATOM 784 N N . ILE A 1 92 ? 6.397 -5.499 -14.014 1.00 88.50 92 ILE A N 1
ATOM 785 C CA . ILE A 1 92 ? 5.977 -6.907 -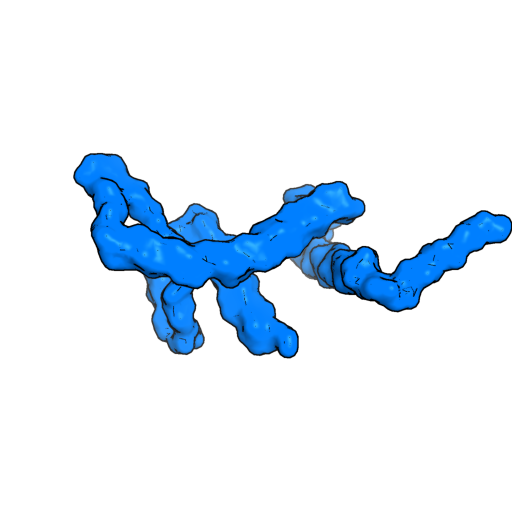14.071 1.00 88.50 92 ILE A CA 1
ATOM 786 C C . ILE A 1 92 ? 7.165 -7.829 -13.784 1.00 88.50 92 ILE A C 1
ATOM 788 O O . ILE A 1 92 ? 7.041 -8.743 -12.966 1.00 88.50 92 ILE A O 1
ATOM 792 N N . LEU A 1 93 ? 8.317 -7.578 -14.410 1.00 90.50 93 LEU A N 1
ATOM 793 C CA . LEU A 1 93 ? 9.530 -8.370 -14.194 1.00 90.50 93 LEU A CA 1
ATOM 794 C C . LEU A 1 93 ? 9.996 -8.299 -12.734 1.00 90.50 93 LEU A C 1
ATOM 796 O O . LEU A 1 93 ? 10.292 -9.327 -12.129 1.00 90.50 93 LEU A O 1
ATOM 800 N N . GLU A 1 94 ? 9.973 -7.113 -12.127 1.00 87.81 94 GLU A N 1
ATOM 801 C CA . GLU A 1 94 ? 10.296 -6.915 -10.708 1.00 87.81 94 GLU A CA 1
ATOM 802 C C . GLU A 1 94 ? 9.318 -7.657 -9.781 1.00 87.81 94 GLU A C 1
ATOM 804 O O . GLU A 1 94 ? 9.720 -8.228 -8.763 1.00 87.81 94 GLU A O 1
ATOM 809 N N . ALA A 1 95 ? 8.028 -7.708 -10.133 1.00 87.75 95 ALA A N 1
ATOM 810 C CA . ALA A 1 95 ? 7.032 -8.469 -9.381 1.00 87.75 95 ALA A CA 1
ATOM 811 C C . ALA A 1 95 ? 7.267 -9.987 -9.469 1.00 87.75 95 ALA A C 1
ATOM 813 O O . ALA A 1 95 ? 7.097 -10.695 -8.471 1.00 87.75 95 ALA A O 1
ATOM 814 N N . ILE A 1 96 ? 7.689 -10.489 -10.633 1.00 90.31 96 ILE A N 1
ATOM 815 C CA . ILE A 1 96 ? 8.084 -11.892 -10.816 1.00 90.31 96 ILE A CA 1
ATOM 816 C C . ILE A 1 96 ? 9.336 -12.188 -9.984 1.00 90.31 96 ILE A C 1
ATOM 818 O O . ILE A 1 96 ? 9.326 -13.123 -9.183 1.00 90.31 96 ILE A O 1
ATOM 822 N N . ALA A 1 97 ? 10.370 -11.349 -10.088 1.00 89.62 97 ALA A N 1
ATOM 823 C CA . ALA A 1 97 ? 11.608 -11.483 -9.323 1.00 89.62 97 ALA A CA 1
ATOM 824 C C . ALA A 1 97 ? 11.359 -11.476 -7.804 1.00 89.62 97 ALA A C 1
ATOM 826 O O . ALA A 1 97 ? 11.942 -12.272 -7.066 1.00 89.62 97 ALA A O 1
ATOM 827 N N . TYR A 1 98 ? 10.438 -10.632 -7.326 1.00 88.31 98 TYR A N 1
ATOM 828 C CA . TYR A 1 98 ? 10.009 -10.627 -5.928 1.00 88.31 98 TY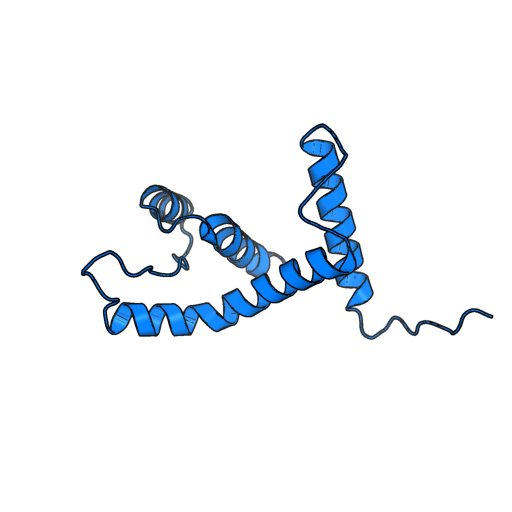R A CA 1
ATOM 829 C C . TYR A 1 98 ? 9.416 -11.970 -5.485 1.00 88.31 98 TYR A C 1
ATOM 831 O O . TYR A 1 98 ? 9.772 -12.471 -4.415 1.00 88.31 98 TYR A O 1
ATOM 839 N N . ASN A 1 99 ? 8.524 -12.555 -6.291 1.00 88.69 99 ASN A N 1
ATOM 840 C CA . ASN A 1 99 ? 7.908 -13.844 -5.973 1.00 88.69 99 ASN A CA 1
ATOM 841 C C . ASN A 1 99 ? 8.948 -14.969 -5.940 1.00 88.69 99 ASN A C 1
ATOM 843 O O . ASN A 1 99 ? 8.920 -15.789 -5.024 1.00 88.69 99 ASN A O 1
ATOM 847 N N . LEU A 1 100 ? 9.886 -14.969 -6.892 1.00 88.62 100 LEU A N 1
ATOM 848 C CA . LEU A 1 100 ? 10.984 -15.934 -6.953 1.00 88.62 100 LEU A CA 1
ATOM 849 C C . LEU A 1 100 ? 11.876 -15.848 -5.709 1.00 88.62 100 LEU A C 1
ATOM 851 O O . LEU A 1 100 ? 12.062 -16.845 -5.020 1.00 88.62 100 LEU A O 1
ATOM 855 N N . LYS A 1 101 ? 12.317 -14.641 -5.337 1.00 87.19 101 LYS A N 1
ATOM 856 C CA . LYS A 1 101 ? 13.164 -14.404 -4.155 1.00 87.19 101 LYS A CA 1
ATOM 857 C C . LYS A 1 101 ? 12.503 -14.792 -2.824 1.00 87.19 101 LYS A C 1
ATOM 859 O O . LYS A 1 101 ? 13.188 -15.037 -1.837 1.00 87.19 101 LYS A O 1
ATOM 864 N N . ARG A 1 102 ? 11.169 -14.803 -2.759 1.00 86.81 102 ARG A N 1
ATOM 865 C CA . ARG A 1 102 ? 10.399 -15.213 -1.570 1.00 86.81 102 ARG A CA 1
ATOM 866 C C . ARG A 1 102 ? 10.049 -16.700 -1.558 1.00 86.81 102 ARG A C 1
ATOM 868 O O . ARG A 1 102 ? 9.487 -17.153 -0.560 1.00 86.81 102 ARG A O 1
ATOM 875 N N . SER A 1 103 ? 10.326 -17.429 -2.637 1.00 83.38 103 SER A N 1
ATOM 876 C CA . SER A 1 103 ? 10.019 -18.850 -2.738 1.00 83.38 103 SER A CA 1
ATOM 877 C C . SER A 1 103 ? 10.936 -19.651 -1.804 1.00 83.38 103 SER A C 1
ATOM 879 O O . SER A 1 103 ? 12.153 -19.594 -1.965 1.00 83.38 103 SER A O 1
ATOM 881 N N . PRO A 1 104 ? 10.393 -20.424 -0.846 1.00 69.44 104 PRO A N 1
ATOM 882 C CA . PRO A 1 104 ? 11.192 -21.196 0.108 1.00 69.44 104 PRO A CA 1
ATOM 883 C C . PRO A 1 104 ? 11.933 -22.388 -0.522 1.00 69.44 104 PRO A C 1
ATOM 885 O O . PRO A 1 104 ? 12.678 -23.059 0.176 1.00 69.44 104 PRO A O 1
ATOM 888 N N . LYS A 1 105 ? 11.717 -22.668 -1.817 1.00 59.94 105 LYS A N 1
ATOM 889 C CA . LYS A 1 105 ? 12.305 -23.802 -2.550 1.00 59.94 105 LYS A CA 1
ATOM 890 C C . LYS A 1 105 ? 13.474 -23.422 -3.466 1.00 59.94 105 LYS A C 1
ATOM 892 O O . LYS A 1 105 ? 13.944 -24.270 -4.212 1.00 59.94 105 LYS A O 1
ATOM 897 N N . MET A 1 106 ? 13.925 -22.166 -3.456 1.00 57.34 106 MET A N 1
ATOM 898 C CA . MET A 1 106 ? 15.220 -21.839 -4.055 1.00 57.34 106 MET A CA 1
ATOM 899 C C . MET A 1 106 ? 16.301 -22.135 -3.024 1.00 57.34 106 MET A C 1
ATOM 901 O O . MET A 1 106 ? 16.735 -21.248 -2.292 1.00 57.34 106 MET A O 1
ATOM 905 N N . GLU A 1 107 ? 16.704 -23.401 -2.954 1.00 56.34 107 GLU A N 1
ATOM 906 C CA . GLU A 1 107 ? 18.043 -23.731 -2.488 1.00 56.34 107 GLU A CA 1
ATOM 907 C C . GLU A 1 107 ? 19.003 -22.988 -3.416 1.00 56.34 107 GLU A C 1
ATOM 909 O O . GLU A 1 107 ? 19.121 -23.297 -4.602 1.00 56.34 107 GLU A O 1
ATOM 914 N N . ILE A 1 108 ? 19.613 -21.922 -2.904 1.00 59.41 108 ILE A N 1
ATOM 915 C CA . ILE A 1 108 ? 20.774 -21.336 -3.555 1.00 59.41 108 ILE A CA 1
ATOM 916 C C . ILE A 1 108 ? 21.854 -22.389 -3.346 1.00 59.41 108 ILE A C 1
ATOM 918 O O . ILE A 1 108 ? 22.474 -22.424 -2.283 1.00 59.41 108 ILE A O 1
ATOM 922 N N . LEU A 1 109 ? 22.004 -23.308 -4.303 1.00 52.62 109 LEU A N 1
ATOM 923 C CA . LEU A 1 109 ? 23.182 -24.160 -4.332 1.00 52.62 109 LEU A CA 1
ATOM 924 C C . LEU A 1 109 ? 24.382 -23.208 -4.273 1.00 52.62 109 LEU A C 1
ATOM 926 O O . LEU A 1 109 ? 24.401 -22.233 -5.039 1.00 52.62 109 LEU A O 1
ATOM 930 N N . PRO A 1 110 ? 25.316 -23.399 -3.324 1.00 47.91 110 PRO A N 1
ATOM 931 C CA . PRO A 1 110 ? 26.514 -22.583 -3.287 1.00 47.91 110 PRO A CA 1
ATOM 932 C C . PRO A 1 110 ? 27.150 -22.664 -4.672 1.00 47.91 110 PRO A C 1
ATOM 934 O O . PRO A 1 110 ? 27.243 -23.747 -5.250 1.00 47.91 110 PRO A O 1
ATOM 937 N N . ALA A 1 111 ? 27.483 -21.503 -5.233 1.00 52.22 111 ALA A N 1
ATOM 938 C CA . ALA A 1 111 ? 28.208 -21.441 -6.488 1.00 52.22 111 ALA A CA 1
ATOM 939 C C . ALA A 1 111 ? 29.481 -22.287 -6.327 1.00 52.22 111 ALA A C 1
ATOM 941 O O . ALA A 1 111 ? 30.283 -21.999 -5.436 1.00 52.22 111 ALA A O 1
ATOM 942 N N . PHE A 1 112 ? 29.584 -23.361 -7.112 1.00 50.53 112 PHE A N 1
ATOM 943 C CA . PHE A 1 112 ? 30.834 -24.085 -7.320 1.00 50.53 112 PHE A CA 1
ATOM 944 C C . PHE A 1 112 ? 31.794 -23.206 -8.121 1.00 50.53 112 PHE A C 1
ATOM 946 O O . PHE A 1 112 ? 31.304 -22.500 -9.037 1.00 50.53 112 PHE A O 1
#